Protein AF-A0A6P0TSQ7-F1 (afdb_monomer)

pLDDT: mean 91.1, std 6.68, range [69.69, 97.25]

Foldseek 3Di:
DDKDWAAQVVFQEQFRIKIFDWDDDDLWIAGQFMDTDGDPPHDVCPRVVVRVVRHRDTLVVDDLVVLCPDDDPTPAYPSNVVSVVSVVVNVD

Structure (mmCIF, N/CA/C/O backbone):
data_AF-A0A6P0TSQ7-F1
#
_entry.id   AF-A0A6P0TSQ7-F1
#
loop_
_atom_site.group_PDB
_atom_site.id
_atom_site.type_symbol
_atom_site.label_atom_id
_atom_site.label_alt_id
_atom_site.label_comp_id
_atom_site.label_asym_id
_atom_site.label_entity_id
_atom_site.label_seq_id
_atom_site.pdbx_PDB_ins_code
_atom_site.Cartn_x
_atom_site.Cartn_y
_atom_site.Cartn_z
_atom_site.occupancy
_atom_site.B_iso_or_equiv
_atom_site.auth_seq_id
_atom_site.auth_comp_id
_atom_site.auth_asym_id
_atom_site.auth_atom_id
_atom_site.pdbx_PDB_model_num
ATOM 1 N N . MET A 1 1 ? -10.317 10.659 11.026 1.00 88.56 1 MET A N 1
ATOM 2 C CA . MET A 1 1 ? -9.757 10.325 9.704 1.00 88.56 1 MET A CA 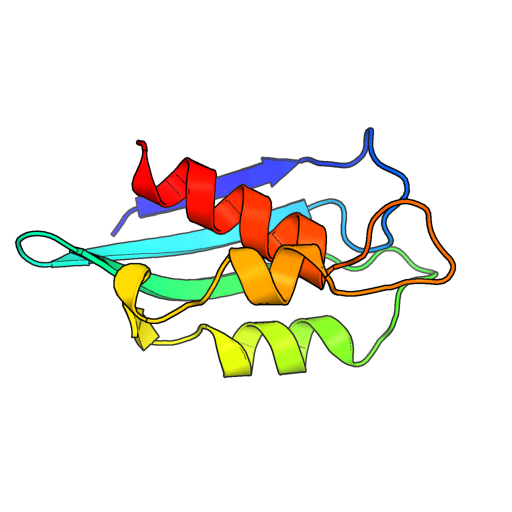1
ATOM 3 C C . MET A 1 1 ? -8.437 11.049 9.568 1.00 88.56 1 MET A C 1
ATOM 5 O O . MET A 1 1 ? -8.394 12.257 9.776 1.00 88.56 1 MET A O 1
ATOM 9 N N . GLU A 1 2 ? -7.388 10.293 9.295 1.00 95.00 2 GLU A N 1
ATOM 10 C CA . GLU A 1 2 ? -6.000 10.724 9.187 1.00 95.00 2 GLU A CA 1
ATOM 11 C C . GLU A 1 2 ? -5.529 10.524 7.741 1.00 95.00 2 GLU A C 1
ATOM 13 O O . GLU A 1 2 ? -5.940 9.570 7.080 1.00 95.00 2 GLU A O 1
ATOM 18 N N . ILE A 1 3 ? -4.691 11.432 7.239 1.00 96.81 3 ILE A N 1
ATOM 19 C CA . ILE A 1 3 ? -4.061 11.310 5.922 1.00 96.81 3 ILE A CA 1
ATOM 20 C C . ILE A 1 3 ? -2.570 11.089 6.139 1.00 96.81 3 ILE A C 1
ATOM 22 O O . ILE A 1 3 ? -1.894 11.960 6.682 1.00 96.81 3 ILE A O 1
ATOM 26 N N . ILE A 1 4 ? -2.063 9.947 5.681 1.00 97.06 4 ILE A N 1
ATOM 27 C CA . ILE A 1 4 ? -0.661 9.554 5.841 1.00 97.06 4 ILE A CA 1
ATOM 28 C C . ILE A 1 4 ? -0.022 9.458 4.462 1.00 97.06 4 ILE A C 1
ATOM 30 O O . ILE A 1 4 ? -0.556 8.811 3.558 1.00 97.06 4 ILE A O 1
ATOM 34 N N . GLN A 1 5 ? 1.123 10.114 4.292 1.00 97.19 5 GLN A N 1
ATOM 35 C CA . GLN A 1 5 ? 1.833 10.182 3.020 1.00 97.19 5 GLN A CA 1
ATOM 36 C C . GLN A 1 5 ? 3.206 9.534 3.135 1.00 97.19 5 GLN A C 1
ATOM 38 O O . GLN A 1 5 ? 3.932 9.774 4.096 1.00 97.19 5 GLN A O 1
ATOM 43 N N . PHE A 1 6 ? 3.568 8.752 2.121 1.00 97.12 6 PHE A N 1
ATOM 44 C CA . PHE A 1 6 ? 4.888 8.149 1.998 1.00 97.12 6 PHE A CA 1
ATOM 45 C C . PHE A 1 6 ? 5.516 8.556 0.669 1.00 97.12 6 PHE A C 1
ATOM 47 O O . PHE A 1 6 ? 4.906 8.378 -0.389 1.00 97.12 6 PHE A O 1
ATOM 54 N N . ASP A 1 7 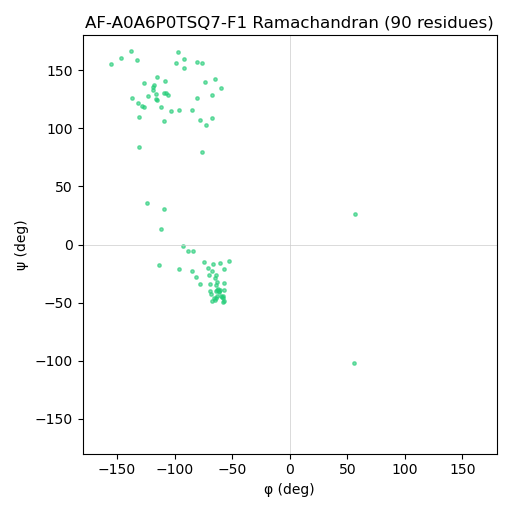? 6.742 9.071 0.749 1.00 95.75 7 ASP A N 1
ATOM 55 C CA . ASP A 1 7 ? 7.637 9.288 -0.385 1.00 95.75 7 ASP A CA 1
ATOM 56 C C . ASP A 1 7 ? 8.788 8.277 -0.296 1.00 95.75 7 ASP A C 1
ATOM 58 O O . ASP A 1 7 ? 9.691 8.383 0.537 1.00 95.75 7 ASP A O 1
ATOM 62 N N . VAL A 1 8 ? 8.734 7.273 -1.166 1.00 94.25 8 VAL A N 1
ATOM 63 C CA . VAL A 1 8 ? 9.772 6.251 -1.335 1.00 94.25 8 VAL A CA 1
ATOM 64 C C . VAL A 1 8 ? 10.510 6.425 -2.663 1.00 94.25 8 VAL A C 1
ATOM 66 O O . VAL A 1 8 ? 10.977 5.461 -3.261 1.00 94.25 8 VAL A O 1
ATOM 69 N N . SER A 1 9 ? 10.629 7.659 -3.159 1.00 92.31 9 SER A N 1
ATOM 70 C CA . SER A 1 9 ? 11.369 7.974 -4.393 1.00 92.31 9 SER A CA 1
ATOM 71 C C . SER A 1 9 ? 12.858 7.615 -4.350 1.00 92.31 9 SER A C 1
ATOM 73 O O . SER A 1 9 ? 13.491 7.525 -5.401 1.00 92.31 9 SER A O 1
ATOM 75 N N . HIS A 1 10 ? 13.407 7.383 -3.157 1.00 92.38 10 HIS A N 1
ATOM 76 C CA . HIS A 1 10 ? 14.764 6.878 -2.957 1.00 92.38 10 HIS A CA 1
ATOM 77 C C . HIS A 1 10 ? 14.912 5.377 -3.270 1.00 92.38 10 HIS A C 1
ATOM 79 O O . HIS A 1 10 ? 16.034 4.902 -3.428 1.00 92.38 10 HIS A O 1
ATOM 85 N N . GLU A 1 11 ? 13.806 4.638 -3.377 1.00 93.25 11 GLU A N 1
ATOM 86 C CA . GLU A 1 11 ? 13.785 3.209 -3.691 1.00 93.25 11 GLU A CA 1
ATOM 87 C C . GLU A 1 11 ? 13.661 2.958 -5.200 1.00 93.25 11 GLU A C 1
ATOM 89 O O . GLU A 1 11 ? 13.022 3.722 -5.932 1.00 93.25 11 GLU A O 1
ATOM 94 N N . ASP A 1 12 ? 14.184 1.825 -5.682 1.00 91.94 12 ASP A N 1
ATOM 95 C CA . ASP A 1 12 ? 13.917 1.378 -7.055 1.00 91.94 12 ASP A CA 1
ATOM 96 C C . ASP A 1 12 ? 12.506 0.780 -7.170 1.00 91.94 12 ASP A C 1
ATOM 98 O O . ASP A 1 12 ? 12.307 -0.435 -7.178 1.00 91.94 12 ASP A O 1
ATOM 102 N N . THR A 1 13 ? 11.508 1.658 -7.262 1.00 91.50 13 THR A N 1
ATOM 103 C CA . THR A 1 13 ? 10.094 1.314 -7.446 1.00 91.50 13 THR A CA 1
ATOM 104 C C . THR A 1 13 ? 9.451 2.158 -8.543 1.00 91.50 13 THR A C 1
ATOM 106 O O . THR A 1 13 ? 9.919 3.233 -8.919 1.00 91.50 13 THR A O 1
ATOM 109 N N . CYS A 1 14 ? 8.341 1.669 -9.095 1.00 91.06 14 CYS A N 1
ATOM 110 C CA . CYS A 1 14 ? 7.539 2.429 -10.055 1.00 91.06 14 CYS A CA 1
ATOM 111 C C . CYS A 1 14 ? 6.387 3.230 -9.431 1.00 91.06 14 CYS A C 1
ATOM 113 O O . CYS A 1 14 ? 5.667 3.916 -10.158 1.00 91.06 14 CYS A O 1
ATOM 115 N N . MET A 1 15 ? 6.214 3.141 -8.112 1.00 90.94 15 MET A N 1
ATOM 116 C CA . MET A 1 15 ? 5.172 3.835 -7.357 1.00 90.94 15 MET A CA 1
ATOM 117 C C . MET A 1 15 ? 5.827 4.516 -6.152 1.00 90.94 15 MET A C 1
ATOM 119 O O . MET A 1 15 ? 5.892 3.908 -5.086 1.00 90.94 15 MET A O 1
ATOM 123 N N . PRO A 1 16 ? 6.392 5.721 -6.324 1.00 92.88 16 PRO A N 1
ATOM 124 C CA . PRO A 1 16 ? 7.157 6.375 -5.269 1.00 92.88 16 PRO A CA 1
ATOM 125 C C . PRO A 1 16 ? 6.276 7.090 -4.241 1.00 92.88 16 PRO A C 1
ATOM 127 O O . PRO A 1 16 ? 6.668 7.192 -3.089 1.00 92.88 16 PRO A O 1
ATOM 130 N N . ASN A 1 17 ? 5.086 7.556 -4.632 1.00 94.75 17 ASN A N 1
ATOM 131 C CA . ASN A 1 17 ? 4.248 8.384 -3.766 1.00 94.75 17 ASN A CA 1
ATOM 132 C C . ASN A 1 17 ? 2.941 7.675 -3.439 1.00 94.75 17 ASN A C 1
ATOM 134 O O . ASN A 1 17 ? 2.182 7.302 -4.344 1.00 94.75 17 ASN A O 1
ATOM 138 N N . TRP A 1 18 ? 2.679 7.543 -2.144 1.00 96.06 18 TRP A N 1
ATOM 139 C CA . TRP A 1 18 ? 1.497 6.891 -1.600 1.00 96.06 18 TRP A CA 1
ATOM 140 C C . TRP A 1 18 ? 0.796 7.830 -0.634 1.00 96.06 18 TRP A C 1
ATOM 142 O O . TRP A 1 18 ? 1.431 8.533 0.147 1.00 96.06 18 TRP A O 1
ATOM 152 N N . THR A 1 19 ? -0.528 7.856 -0.686 1.00 96.88 19 THR A N 1
ATOM 153 C CA . THR A 1 19 ? -1.366 8.595 0.257 1.00 96.88 19 THR A CA 1
ATOM 154 C C . THR A 1 19 ? -2.465 7.669 0.739 1.00 96.88 19 THR A C 1
ATOM 156 O O . THR A 1 19 ? -3.227 7.147 -0.073 1.00 96.88 19 THR A O 1
ATOM 159 N N . PHE A 1 20 ? -2.532 7.463 2.048 1.00 97.06 20 PHE A N 1
ATOM 160 C CA . PHE A 1 20 ? -3.527 6.635 2.711 1.00 97.06 20 PHE A CA 1
ATOM 161 C C . PHE A 1 20 ? -4.489 7.528 3.482 1.00 97.06 20 PHE A C 1
ATOM 163 O O . PHE A 1 20 ? -4.060 8.387 4.249 1.00 97.06 20 PHE A O 1
ATOM 170 N N . GLU A 1 21 ? -5.783 7.303 3.292 1.00 97.25 21 GLU A N 1
ATOM 171 C CA . GLU A 1 21 ? -6.820 7.824 4.177 1.00 97.25 21 GLU A CA 1
ATOM 172 C C . GLU A 1 21 ? -7.154 6.720 5.172 1.00 97.25 21 GLU A C 1
ATOM 174 O O . GLU A 1 21 ? -7.628 5.647 4.784 1.00 97.25 21 GLU A O 1
ATOM 179 N N . VAL A 1 22 ? -6.872 6.966 6.445 1.00 96.88 22 VAL A N 1
ATOM 180 C CA . VAL A 1 22 ? -6.982 5.974 7.511 1.00 96.88 22 VAL A CA 1
ATOM 181 C C . VAL A 1 22 ? -8.005 6.446 8.536 1.00 96.88 22 VAL A C 1
ATOM 183 O O . VAL A 1 22 ? -8.055 7.614 8.926 1.00 96.88 22 VAL A O 1
ATOM 186 N N . GLU A 1 23 ? -8.863 5.537 8.970 1.00 96.69 23 GLU A N 1
ATOM 187 C CA . GLU A 1 23 ? -9.791 5.762 10.067 1.00 96.69 23 GLU A CA 1
ATOM 188 C C . GLU A 1 23 ? -9.442 4.832 11.220 1.00 96.69 23 GLU A C 1
ATOM 190 O O . GLU A 1 23 ? -9.391 3.618 11.052 1.00 96.69 23 GLU A O 1
ATOM 195 N N . GLU A 1 24 ? -9.211 5.401 12.395 1.00 94.38 24 GLU A N 1
ATOM 196 C CA . GLU A 1 24 ? -9.024 4.634 13.617 1.00 94.38 24 GLU A CA 1
ATOM 197 C C . GLU A 1 24 ? -10.386 4.213 14.176 1.00 94.38 24 GLU A C 1
ATOM 199 O O . GLU A 1 24 ? -11.273 5.049 14.374 1.00 94.38 24 GLU A O 1
ATOM 204 N N . ILE A 1 25 ? -10.564 2.912 14.408 1.00 91.88 25 ILE A N 1
ATOM 205 C CA . ILE A 1 25 ? -11.782 2.340 14.978 1.00 91.88 25 ILE A CA 1
ATOM 206 C C . ILE A 1 25 ? -11.392 1.408 16.122 1.00 91.88 25 ILE A C 1
ATOM 208 O O . ILE A 1 25 ? -10.886 0.307 15.911 1.00 91.88 25 ILE A O 1
ATOM 212 N N . ALA A 1 26 ? -11.697 1.841 17.346 1.00 88.88 26 ALA A N 1
ATOM 213 C CA . ALA A 1 26 ? -11.373 1.133 18.581 1.00 88.88 26 ALA A CA 1
ATOM 214 C C . ALA A 1 26 ? -9.870 0.823 18.714 1.00 88.88 26 ALA A C 1
ATOM 216 O O . ALA A 1 26 ? -9.113 1.707 19.092 1.00 88.88 26 ALA A O 1
ATOM 217 N N . SER A 1 27 ? -9.453 -0.417 18.448 1.00 88.81 27 SER A N 1
ATOM 218 C CA . SER A 1 27 ? -8.065 -0.887 18.577 1.00 88.81 27 SER A CA 1
ATOM 219 C C . SER A 1 27 ? -7.410 -1.221 17.234 1.00 88.81 27 SER A C 1
ATOM 221 O O . SER A 1 27 ? -6.400 -1.920 17.210 1.00 88.81 27 SER A O 1
ATOM 223 N N . ASP A 1 28 ? -8.017 -0.813 16.120 1.00 92.38 28 ASP A N 1
ATOM 224 C CA . ASP A 1 28 ? -7.514 -1.078 14.773 1.00 92.38 28 ASP A CA 1
ATOM 225 C C . ASP A 1 28 ? -7.649 0.170 13.891 1.00 92.38 28 ASP A C 1
ATOM 227 O O . ASP A 1 28 ? -8.346 1.136 14.219 1.00 92.38 28 ASP A O 1
ATOM 231 N N . LYS A 1 29 ? -6.986 0.137 12.742 1.00 95.31 29 LYS A N 1
ATOM 232 C CA . LYS A 1 29 ? -7.025 1.180 11.723 1.00 95.31 29 LYS A CA 1
ATOM 233 C C . LYS A 1 29 ? -7.588 0.593 10.436 1.00 95.31 29 LYS A C 1
ATOM 235 O O . LYS A 1 29 ? -7.180 -0.477 9.998 1.00 95.31 29 LYS A O 1
ATOM 240 N N . ILE A 1 30 ? -8.526 1.290 9.810 1.00 96.38 30 ILE A N 1
ATOM 241 C CA . ILE A 1 30 ? -9.124 0.912 8.530 1.00 96.38 30 ILE A CA 1
ATOM 242 C C . ILE A 1 30 ? -8.577 1.826 7.442 1.00 96.38 30 ILE A C 1
ATOM 244 O O . ILE A 1 30 ? -8.663 3.049 7.555 1.00 96.38 30 ILE A O 1
ATOM 248 N N . ILE A 1 31 ? -8.066 1.247 6.355 1.00 96.31 31 ILE A N 1
ATOM 249 C CA . ILE A 1 31 ? -7.710 2.019 5.160 1.00 96.31 31 ILE A CA 1
ATOM 250 C C . ILE A 1 31 ? -9.002 2.333 4.409 1.00 96.31 31 ILE A C 1
ATOM 252 O O . ILE A 1 31 ? -9.586 1.459 3.778 1.00 96.31 31 ILE A O 1
ATOM 256 N N . ARG A 1 32 ? -9.455 3.584 4.439 1.00 95.88 32 ARG A N 1
ATOM 257 C CA . ARG A 1 32 ? -10.625 4.039 3.672 1.00 95.88 32 ARG A CA 1
ATOM 258 C C . ARG A 1 32 ? -10.305 4.268 2.210 1.00 95.88 32 ARG A C 1
ATOM 260 O O . ARG A 1 32 ? -11.137 4.017 1.338 1.00 95.88 32 ARG A O 1
ATOM 267 N N . ASN A 1 33 ? -9.089 4.712 1.933 1.00 94.94 33 ASN A N 1
ATOM 268 C CA . ASN A 1 33 ? -8.641 4.949 0.577 1.00 94.94 33 ASN A CA 1
ATOM 269 C C . ASN A 1 33 ? -7.121 4.856 0.482 1.00 94.94 33 ASN A C 1
ATOM 271 O O . ASN A 1 33 ? -6.402 5.111 1.448 1.00 94.94 33 ASN A O 1
ATOM 275 N N . VAL A 1 34 ? -6.638 4.544 -0.717 1.00 94.62 34 VAL A N 1
ATOM 276 C CA . VAL A 1 34 ? -5.226 4.678 -1.067 1.00 94.62 34 VAL A CA 1
ATOM 277 C C . VAL A 1 34 ? -5.112 5.277 -2.462 1.00 94.62 34 VAL A C 1
ATOM 279 O O . VAL A 1 34 ? -5.683 4.770 -3.433 1.00 94.62 34 VAL A O 1
ATOM 282 N N . ALA A 1 35 ? -4.359 6.365 -2.554 1.00 92.94 35 ALA A N 1
ATOM 283 C CA . ALA A 1 35 ? -3.964 6.991 -3.800 1.00 92.94 35 ALA A CA 1
ATOM 284 C C . ALA A 1 35 ? -2.475 6.727 -4.035 1.00 92.94 35 ALA A C 1
ATOM 286 O O . ALA A 1 35 ? -1.643 6.933 -3.153 1.00 92.94 35 ALA A O 1
ATOM 287 N N . ILE A 1 36 ? -2.146 6.259 -5.237 1.00 92.31 36 ILE A N 1
ATOM 288 C CA . ILE A 1 36 ? -0.783 5.896 -5.622 1.00 92.31 36 ILE A CA 1
ATOM 289 C C . ILE A 1 36 ? -0.458 6.648 -6.901 1.00 92.31 36 ILE A C 1
ATOM 291 O O . ILE A 1 36 ? -1.115 6.454 -7.930 1.00 92.31 36 ILE A O 1
ATOM 295 N N . GLN A 1 37 ? 0.550 7.511 -6.846 1.00 86.12 37 GLN A N 1
ATOM 296 C CA . GLN A 1 37 ? 0.950 8.284 -8.011 1.00 86.12 37 GLN A CA 1
ATOM 297 C C . GLN A 1 37 ? 1.914 7.463 -8.868 1.00 86.12 37 GLN A C 1
ATOM 299 O O . GLN A 1 37 ? 3.029 7.141 -8.458 1.00 86.12 37 GLN A O 1
ATOM 304 N N . GLN A 1 38 ? 1.485 7.139 -10.087 1.00 75.19 38 GLN A N 1
ATOM 305 C CA . GLN A 1 38 ? 2.334 6.448 -11.052 1.00 75.19 38 GLN A CA 1
ATOM 306 C C . GLN A 1 38 ? 3.389 7.393 -11.620 1.00 75.19 38 GLN A C 1
ATOM 308 O O . GLN A 1 38 ? 3.084 8.523 -12.0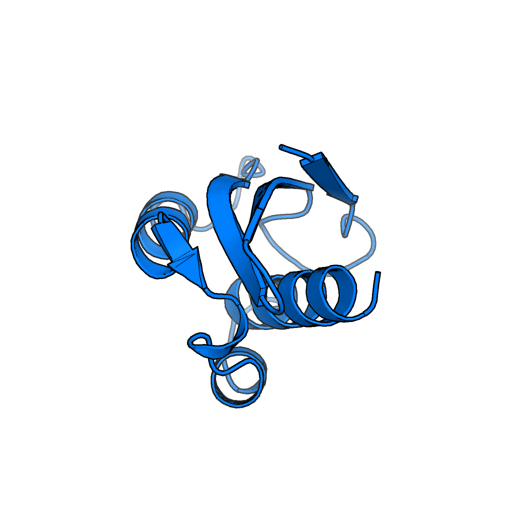09 1.00 75.19 38 GLN A O 1
ATOM 313 N N . VAL A 1 39 ? 4.611 6.892 -11.795 1.00 77.75 39 VAL A N 1
ATOM 314 C CA . VAL A 1 39 ? 5.550 7.515 -12.736 1.00 77.75 39 VAL A CA 1
ATOM 315 C C . VAL A 1 39 ? 5.232 7.066 -14.164 1.00 77.75 39 VAL A C 1
ATOM 317 O O . VAL A 1 39 ? 4.682 5.987 -14.380 1.00 77.75 39 VAL A O 1
ATOM 320 N N . ARG A 1 40 ? 5.636 7.856 -15.169 1.00 69.81 40 ARG A N 1
ATOM 321 C CA . ARG A 1 40 ? 5.355 7.613 -16.606 1.00 69.81 40 ARG A CA 1
ATOM 322 C C . ARG A 1 40 ? 5.752 6.219 -17.137 1.00 69.81 40 ARG A C 1
ATOM 324 O O . ARG A 1 40 ? 5.341 5.861 -18.233 1.00 69.81 40 ARG A O 1
ATOM 331 N N . ARG A 1 41 ? 6.559 5.444 -16.399 1.00 71.44 41 ARG A N 1
ATOM 332 C CA . ARG A 1 41 ? 7.003 4.074 -16.734 1.00 71.44 41 ARG A CA 1
ATOM 333 C C . ARG A 1 41 ? 6.657 3.046 -15.641 1.00 71.44 41 ARG A C 1
ATOM 335 O O . ARG A 1 41 ? 7.476 2.176 -15.334 1.00 71.44 41 ARG A O 1
ATOM 342 N N . GLY A 1 42 ? 5.506 3.193 -14.985 1.00 73.56 42 GLY A N 1
ATOM 343 C CA . GLY A 1 42 ? 5.011 2.235 -13.991 1.00 73.56 42 GLY A CA 1
ATOM 344 C C . GLY A 1 42 ? 4.007 1.232 -14.542 1.00 73.56 42 GLY A C 1
ATOM 345 O O . GLY A 1 42 ? 3.484 1.406 -15.638 1.00 73.56 42 GLY A O 1
ATOM 346 N N . CYS A 1 43 ? 3.748 0.167 -13.780 1.00 80.06 43 CYS A N 1
ATOM 347 C CA . CYS A 1 43 ? 2.767 -0.861 -14.129 1.00 80.06 43 CYS A CA 1
ATOM 348 C C . CYS A 1 43 ? 1.345 -0.261 -14.078 1.00 80.06 43 CYS A C 1
ATOM 350 O O . CYS A 1 43 ? 0.850 0.005 -12.978 1.00 80.06 43 CYS A O 1
ATOM 352 N N . PRO A 1 44 ? 0.666 -0.056 -15.227 1.00 69.69 44 PRO A N 1
ATOM 353 C CA . PRO A 1 44 ? -0.529 0.785 -15.285 1.00 69.69 44 PRO A CA 1
ATOM 354 C C . PRO A 1 44 ? -1.713 0.231 -14.478 1.00 69.69 44 PRO A C 1
ATOM 356 O O . PRO A 1 44 ? -2.516 1.008 -13.968 1.00 69.69 44 PRO A O 1
ATOM 359 N N . GLY A 1 45 ? -1.811 -1.095 -14.323 1.00 73.75 45 GLY A N 1
ATOM 360 C CA . GLY A 1 45 ? -2.917 -1.752 -13.615 1.00 73.75 45 GLY A CA 1
ATOM 361 C C . GLY A 1 45 ? -2.764 -1.843 -12.093 1.00 73.75 45 GLY A C 1
ATOM 362 O O . GLY A 1 45 ? -3.768 -1.935 -11.390 1.00 73.75 45 GLY A O 1
ATOM 363 N N . HIS A 1 46 ? -1.539 -1.782 -11.563 1.00 80.44 46 HIS A N 1
ATOM 364 C CA . HIS A 1 46 ? -1.291 -2.100 -10.153 1.00 80.44 46 HIS A CA 1
ATOM 365 C C . HIS A 1 46 ? -1.969 -1.152 -9.155 1.00 80.44 46 HIS A C 1
ATOM 367 O O . HIS A 1 46 ? -2.527 -1.667 -8.193 1.00 80.44 46 HIS A O 1
ATOM 373 N N . PRO A 1 47 ? -2.031 0.179 -9.355 1.00 81.38 47 PRO A N 1
ATOM 374 C CA . PRO A 1 47 ? -2.673 1.055 -8.378 1.00 81.38 47 PRO A CA 1
ATOM 375 C C . PRO A 1 47 ? -4.145 0.758 -8.133 1.00 81.38 47 PRO A C 1
ATOM 377 O O . PRO A 1 47 ? -4.591 0.792 -6.993 1.00 81.38 47 PRO A O 1
ATOM 380 N N . LYS A 1 48 ? -4.897 0.425 -9.189 1.00 83.81 48 LYS A N 1
ATOM 381 C CA . LYS A 1 48 ? -6.314 0.070 -9.050 1.00 83.81 48 LYS A CA 1
ATOM 382 C C . LYS A 1 48 ? -6.477 -1.255 -8.314 1.00 83.81 48 LYS A C 1
ATOM 384 O O . LYS A 1 48 ? -7.320 -1.344 -7.430 1.00 83.81 48 LYS A O 1
ATOM 389 N N . THR A 1 49 ? -5.655 -2.252 -8.642 1.00 87.12 49 THR A N 1
ATOM 390 C CA . THR A 1 49 ? -5.665 -3.550 -7.954 1.00 87.12 49 THR A CA 1
ATOM 391 C C . THR A 1 49 ? -5.289 -3.408 -6.482 1.00 87.12 49 THR A C 1
ATOM 393 O O . THR A 1 49 ? -5.963 -3.968 -5.629 1.00 87.12 49 THR A O 1
ATOM 396 N N . ILE A 1 50 ? -4.254 -2.623 -6.173 1.00 90.44 50 ILE A N 1
ATOM 397 C CA . ILE A 1 50 ? -3.818 -2.365 -4.797 1.00 90.44 50 ILE A CA 1
ATOM 398 C C . ILE A 1 50 ? -4.903 -1.615 -4.027 1.00 90.44 50 ILE A C 1
ATOM 400 O O . ILE A 1 50 ? -5.248 -2.020 -2.924 1.00 90.44 50 ILE A O 1
ATOM 404 N N . SER A 1 51 ? -5.491 -0.577 -4.625 1.00 89.94 51 SER A N 1
ATOM 405 C CA . SER A 1 51 ? -6.601 0.156 -4.015 1.00 89.94 51 SER A CA 1
ATOM 406 C C . SER A 1 51 ? -7.781 -0.763 -3.707 1.00 89.94 51 SER A C 1
ATOM 408 O O . SER A 1 51 ? -8.258 -0.781 -2.578 1.00 89.94 51 SER A O 1
ATOM 410 N N . ALA A 1 52 ? -8.177 -1.617 -4.652 1.00 89.06 52 ALA A N 1
ATOM 411 C CA . ALA A 1 52 ? -9.224 -2.611 -4.423 1.00 89.06 52 ALA A CA 1
ATOM 412 C C . ALA A 1 52 ? -8.854 -3.651 -3.349 1.00 89.06 52 ALA A C 1
ATOM 414 O O . ALA A 1 52 ? -9.736 -4.127 -2.641 1.00 89.06 52 ALA A O 1
ATOM 415 N N . LEU A 1 53 ? -7.570 -4.001 -3.215 1.00 89.06 53 LEU A N 1
ATOM 416 C CA . LEU A 1 53 ? -7.097 -4.985 -2.242 1.00 89.06 53 LEU A CA 1
ATOM 417 C C . LEU A 1 53 ? -7.197 -4.486 -0.798 1.00 89.06 53 LEU A C 1
ATOM 419 O O . LEU A 1 53 ? -7.407 -5.316 0.086 1.00 89.06 53 LEU A O 1
ATOM 423 N N . VAL A 1 54 ? -7.002 -3.185 -0.560 1.00 93.25 54 VAL A N 1
ATOM 424 C CA . VAL A 1 54 ? -6.857 -2.618 0.796 1.00 93.25 54 VAL A CA 1
ATOM 425 C C . VAL A 1 54 ? -7.995 -1.694 1.217 1.00 93.25 54 VAL A C 1
ATOM 427 O O . VAL A 1 54 ? -8.147 -1.431 2.406 1.00 93.25 54 VAL A O 1
ATOM 430 N N . LYS A 1 55 ? -8.794 -1.196 0.271 1.00 94.19 55 LYS A N 1
ATOM 431 C CA . LYS A 1 55 ? -9.903 -0.291 0.565 1.00 94.19 55 LYS A CA 1
ATOM 432 C C . LYS A 1 55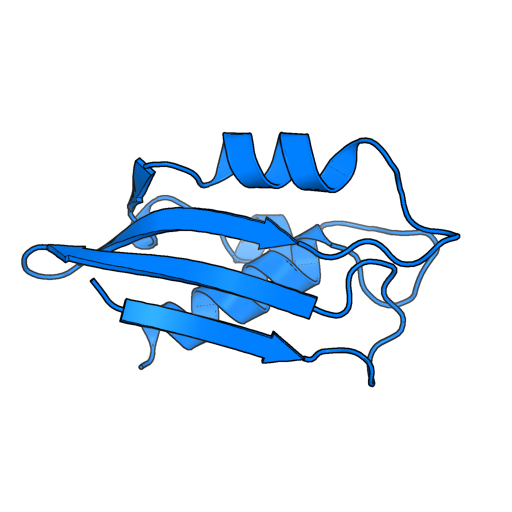 ? -10.925 -0.938 1.503 1.00 94.19 55 LYS A C 1
ATOM 434 O O . LYS A 1 55 ? -11.349 -2.070 1.290 1.00 94.19 55 LYS A O 1
ATOM 439 N N . ASP A 1 56 ? -11.341 -0.164 2.499 1.00 95.12 56 ASP A N 1
ATOM 440 C CA . ASP A 1 56 ? -12.293 -0.513 3.552 1.00 95.12 56 ASP A CA 1
ATOM 441 C C . ASP A 1 56 ? -11.898 -1.759 4.357 1.00 95.12 56 ASP A C 1
ATOM 443 O O . ASP A 1 56 ? -12.750 -2.433 4.940 1.00 95.12 56 ASP A O 1
ATOM 447 N N . ARG A 1 57 ? -10.595 -2.059 4.425 1.00 94.50 57 ARG A N 1
ATOM 448 C CA . ARG A 1 57 ? -10.074 -3.178 5.209 1.00 94.50 57 ARG A CA 1
ATOM 449 C C . ARG A 1 57 ? -9.323 -2.706 6.450 1.00 94.50 57 ARG A C 1
ATOM 451 O O . ARG A 1 57 ? -8.562 -1.738 6.364 1.00 94.50 57 ARG A O 1
ATOM 458 N N . PRO A 1 58 ? -9.485 -3.409 7.584 1.00 95.19 58 PRO A N 1
ATOM 459 C CA . PRO A 1 58 ? -8.623 -3.216 8.741 1.00 95.19 58 PRO A CA 1
ATOM 460 C C . PRO A 1 58 ? -7.184 -3.637 8.425 1.00 95.19 58 PRO A C 1
ATOM 462 O O . PRO A 1 58 ? -6.977 -4.643 7.729 1.00 95.19 58 PRO A O 1
ATOM 465 N N . LEU A 1 59 ? -6.203 -2.899 8.951 1.00 94.06 59 LEU A N 1
ATOM 466 C CA . LEU A 1 59 ? -4.776 -3.176 8.753 1.00 94.06 59 LEU A CA 1
ATOM 467 C C . LEU A 1 59 ? -4.409 -4.582 9.221 1.00 94.06 59 LEU A C 1
ATOM 469 O O . LEU A 1 59 ? -3.672 -5.277 8.525 1.00 94.06 59 LEU A O 1
ATOM 473 N N . SER A 1 60 ? -4.992 -5.030 10.335 1.00 93.69 60 SER A N 1
ATOM 474 C CA . SER A 1 60 ? -4.786 -6.372 10.895 1.00 93.69 60 SER A CA 1
ATOM 475 C C . SER A 1 60 ? -5.131 -7.520 9.935 1.00 93.69 60 SER A C 1
ATOM 477 O O . SER A 1 60 ? -4.643 -8.635 10.099 1.00 93.69 60 SER A O 1
ATOM 479 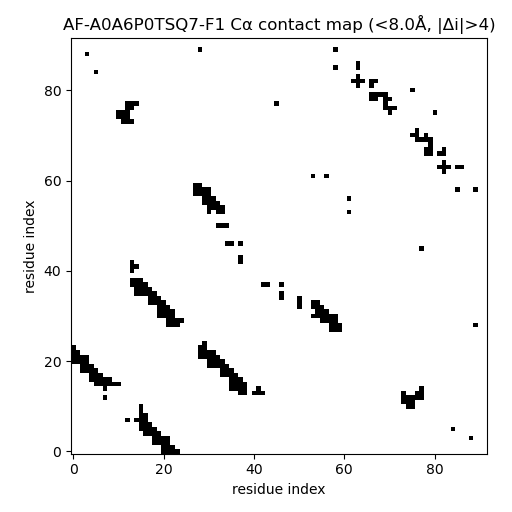N N . THR A 1 61 ? -5.954 -7.267 8.911 1.00 94.69 61 THR A N 1
ATOM 480 C CA . THR A 1 61 ? -6.356 -8.283 7.925 1.00 94.69 61 THR A CA 1
ATOM 481 C C . THR A 1 61 ? -5.410 -8.387 6.731 1.00 94.69 61 THR A C 1
ATOM 483 O O . THR A 1 61 ? -5.623 -9.233 5.857 1.00 94.69 61 THR A O 1
ATOM 486 N N . ILE A 1 62 ? -4.415 -7.503 6.631 1.00 93.88 62 ILE A N 1
ATOM 487 C CA . ILE A 1 62 ? -3.498 -7.433 5.496 1.00 93.88 62 ILE A CA 1
ATOM 488 C C . ILE A 1 62 ? -2.166 -8.063 5.905 1.00 93.88 62 ILE A C 1
ATOM 490 O O . ILE A 1 62 ? -1.456 -7.545 6.759 1.00 93.88 62 ILE A O 1
ATOM 494 N N . SER A 1 63 ? -1.820 -9.182 5.268 1.00 94.06 63 SER A N 1
ATOM 495 C CA . SER A 1 63 ? -0.563 -9.895 5.511 1.00 94.06 63 SER A CA 1
ATOM 496 C C . SER A 1 63 ? 0.620 -9.123 4.921 1.00 94.06 63 SER A C 1
ATOM 498 O O . SER A 1 63 ? 0.841 -9.121 3.708 1.00 94.06 63 SER A O 1
ATOM 500 N N . THR A 1 64 ? 1.383 -8.442 5.776 1.00 94.12 64 THR A N 1
ATOM 501 C CA . THR A 1 64 ? 2.614 -7.744 5.371 1.00 94.12 64 THR A CA 1
ATOM 502 C C . THR A 1 64 ? 3.731 -8.722 5.001 1.00 94.12 64 THR A C 1
ATOM 504 O O . THR A 1 64 ? 4.563 -8.398 4.156 1.00 94.12 64 THR A O 1
ATOM 507 N N . GLU A 1 65 ? 3.708 -9.939 5.551 1.00 94.00 65 GLU A N 1
ATOM 508 C CA . GLU A 1 65 ? 4.637 -11.023 5.214 1.00 94.00 65 GLU A CA 1
ATOM 509 C C . GLU A 1 65 ? 4.472 -11.481 3.760 1.00 94.00 65 GLU A C 1
ATOM 511 O O . GLU A 1 65 ? 5.458 -11.542 3.023 1.00 94.00 65 GLU A O 1
ATOM 516 N N . ASP A 1 66 ? 3.234 -11.717 3.311 1.00 93.50 66 ASP A N 1
ATOM 517 C CA . ASP A 1 66 ? 2.962 -12.106 1.919 1.00 93.50 66 ASP A CA 1
ATOM 518 C C . ASP A 1 66 ? 3.368 -10.994 0.943 1.00 93.50 66 ASP A C 1
ATOM 520 O O . ASP A 1 66 ? 3.942 -11.244 -0.120 1.00 93.50 66 ASP A O 1
ATOM 524 N N . LEU A 1 67 ? 3.108 -9.741 1.325 1.00 93.31 67 LEU A N 1
ATOM 525 C CA . LEU A 1 67 ? 3.497 -8.565 0.550 1.00 93.31 67 LEU A CA 1
ATOM 526 C C . LEU A 1 67 ? 5.022 -8.422 0.426 1.00 93.31 67 LEU A C 1
ATOM 528 O O . LEU A 1 67 ? 5.507 -8.026 -0.637 1.00 93.31 67 LEU A O 1
ATOM 532 N N . ALA A 1 68 ? 5.779 -8.794 1.460 1.00 93.06 68 ALA A N 1
ATOM 533 C CA . ALA A 1 68 ? 7.241 -8.777 1.443 1.00 93.06 68 ALA A CA 1
ATOM 534 C C . ALA A 1 68 ? 7.846 -9.810 0.475 1.00 93.06 68 ALA A C 1
ATOM 536 O O . ALA A 1 68 ? 8.963 -9.617 -0.001 1.00 93.06 68 ALA A O 1
ATOM 537 N N . GLN A 1 69 ? 7.110 -10.873 0.134 1.00 93.69 69 GLN A N 1
ATOM 538 C CA . GLN A 1 69 ? 7.545 -11.877 -0.847 1.00 93.69 69 GLN A CA 1
ATOM 539 C C . GLN A 1 69 ? 7.244 -11.477 -2.303 1.00 93.69 69 GLN A C 1
ATOM 541 O O . GLN A 1 69 ? 7.641 -12.176 -3.238 1.00 93.69 69 GLN A O 1
ATOM 546 N N . ALA A 1 70 ? 6.536 -10.366 -2.535 1.00 91.88 70 ALA A N 1
ATOM 547 C CA . ALA A 1 70 ? 6.159 -9.941 -3.877 1.00 91.88 70 ALA A CA 1
ATOM 548 C C . ALA A 1 70 ? 7.379 -9.518 -4.710 1.00 91.88 70 ALA A C 1
ATOM 550 O O . ALA A 1 70 ? 8.139 -8.636 -4.319 1.00 91.88 70 ALA A O 1
ATOM 551 N N . THR A 1 71 ? 7.526 -10.066 -5.915 1.00 90.88 71 THR A N 1
ATOM 552 C CA . THR A 1 71 ? 8.671 -9.783 -6.793 1.00 90.88 71 THR A CA 1
ATOM 553 C C . THR A 1 71 ? 8.354 -8.734 -7.860 1.00 90.88 71 THR A C 1
ATOM 555 O O . THR A 1 71 ? 7.204 -8.499 -8.239 1.00 90.88 71 THR A O 1
ATOM 558 N N . CYS A 1 72 ? 9.392 -8.064 -8.358 1.00 90.81 72 CYS A N 1
ATOM 559 C CA . CYS A 1 72 ? 9.313 -7.152 -9.494 1.00 90.81 72 CYS A CA 1
ATOM 560 C C . CYS A 1 72 ? 10.624 -7.211 -10.284 1.00 90.81 72 CYS A C 1
ATOM 562 O O . CYS A 1 72 ? 11.653 -7.619 -9.760 1.00 90.81 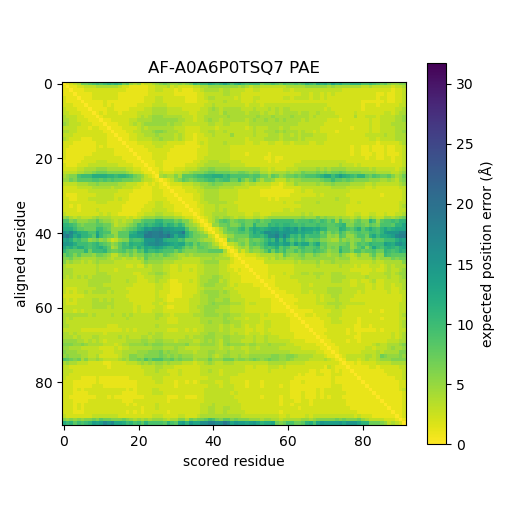72 CYS A O 1
ATOM 564 N N . ILE A 1 73 ? 10.595 -6.765 -11.542 1.00 90.50 73 ILE A N 1
ATOM 565 C CA . ILE A 1 73 ? 11.822 -6.523 -12.319 1.00 90.50 73 ILE A CA 1
ATOM 566 C C . ILE A 1 73 ? 12.656 -5.360 -11.755 1.00 90.50 73 ILE A C 1
ATOM 568 O O . ILE A 1 73 ? 13.813 -5.203 -12.127 1.00 90.50 73 ILE A O 1
ATOM 572 N N . ARG A 1 74 ? 12.044 -4.522 -10.912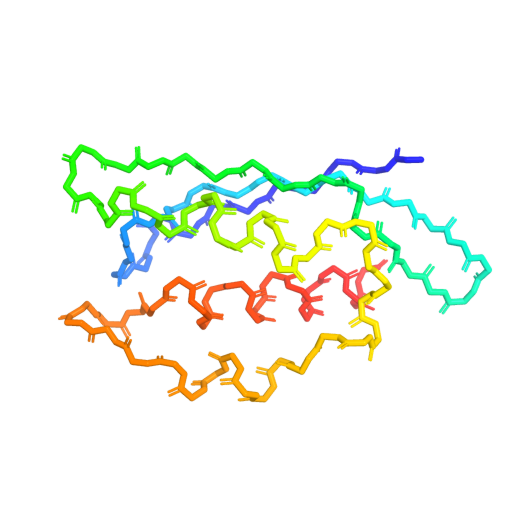 1.00 88.06 74 ARG A N 1
ATOM 573 C CA . ARG A 1 74 ? 12.708 -3.470 -10.142 1.00 88.06 74 ARG A CA 1
ATOM 574 C C . ARG A 1 74 ? 13.126 -4.003 -8.777 1.00 88.06 74 ARG A C 1
ATOM 576 O O . ARG A 1 74 ? 12.527 -4.966 -8.298 1.00 88.06 74 ARG A O 1
ATOM 583 N N . GLY A 1 75 ? 14.081 -3.336 -8.137 1.00 87.75 75 GLY A N 1
ATOM 584 C CA . GLY A 1 75 ? 14.593 -3.705 -6.817 1.00 87.75 75 GLY A CA 1
ATOM 585 C C . GLY A 1 75 ? 13.519 -3.779 -5.728 1.00 87.75 75 GLY A C 1
ATOM 586 O O . GLY A 1 75 ? 13.602 -4.650 -4.866 1.00 87.75 75 GLY A O 1
ATOM 587 N N . LYS A 1 76 ? 12.481 -2.931 -5.794 1.00 92.19 76 LYS A N 1
ATOM 588 C CA . LYS A 1 76 ? 11.378 -2.914 -4.826 1.00 92.19 76 LYS A CA 1
ATOM 589 C C . LYS A 1 76 ? 10.020 -2.988 -5.518 1.00 92.19 76 LYS A C 1
ATOM 591 O O . LYS A 1 76 ? 9.647 -2.131 -6.326 1.00 92.19 76 LYS A O 1
ATOM 596 N N . SER A 1 77 ? 9.258 -4.037 -5.211 1.00 93.56 77 SER A N 1
ATOM 597 C CA . SER A 1 77 ? 7.919 -4.222 -5.772 1.00 93.56 77 SER A CA 1
ATOM 598 C C . SER A 1 77 ? 6.895 -3.307 -5.093 1.00 93.56 77 SER A C 1
ATOM 600 O O . SER A 1 77 ? 7.055 -2.899 -3.944 1.00 93.56 77 SER A O 1
ATOM 602 N N . CYS A 1 78 ? 5.790 -3.003 -5.780 1.00 92.44 78 CYS A N 1
ATOM 603 C CA . CYS A 1 78 ? 4.696 -2.239 -5.170 1.00 92.44 78 CYS A CA 1
ATOM 604 C C . CYS A 1 78 ? 4.039 -2.988 -3.999 1.00 92.44 78 CYS A C 1
ATOM 606 O O . CYS A 1 78 ? 3.481 -2.342 -3.121 1.00 92.44 78 CYS A O 1
ATOM 608 N N . GLY A 1 79 ? 4.103 -4.327 -3.992 1.00 94.12 79 GLY A N 1
ATOM 609 C CA . GLY A 1 79 ? 3.649 -5.147 -2.868 1.00 94.12 79 GLY A CA 1
ATOM 610 C C . GLY A 1 79 ? 4.539 -4.950 -1.646 1.00 94.12 79 GLY A C 1
ATOM 611 O O . GLY A 1 79 ? 4.029 -4.623 -0.582 1.00 94.12 79 GLY A O 1
ATOM 612 N N . MET A 1 80 ? 5.862 -5.022 -1.823 1.00 95.62 80 MET A N 1
ATOM 613 C CA . MET A 1 80 ? 6.831 -4.763 -0.751 1.00 95.62 80 MET A CA 1
ATOM 614 C C . MET A 1 80 ? 6.644 -3.364 -0.153 1.00 95.62 80 MET A C 1
ATOM 616 O O . MET A 1 80 ? 6.506 -3.230 1.059 1.00 95.62 80 MET A O 1
ATOM 620 N N . VAL A 1 81 ? 6.549 -2.334 -1.005 1.00 95.62 81 VAL A N 1
ATOM 621 C CA . VAL A 1 81 ? 6.310 -0.950 -0.555 1.00 95.62 81 VAL A CA 1
ATOM 622 C C . VAL A 1 81 ? 4.988 -0.831 0.209 1.00 95.62 81 VAL A C 1
ATOM 624 O O . VAL A 1 81 ? 4.952 -0.220 1.272 1.00 95.62 81 VAL A O 1
ATOM 627 N N . LEU A 1 82 ? 3.906 -1.447 -0.283 1.00 95.62 82 LEU A N 1
ATOM 628 C CA . LEU A 1 82 ? 2.624 -1.464 0.427 1.00 95.62 82 LEU A CA 1
ATOM 629 C C . LEU A 1 82 ? 2.752 -2.092 1.822 1.00 95.62 82 LEU A C 1
ATOM 631 O O . LEU A 1 82 ? 2.206 -1.547 2.779 1.00 95.62 82 LEU A O 1
ATOM 635 N N . GLY A 1 83 ? 3.467 -3.214 1.939 1.00 95.94 83 GLY A N 1
ATOM 636 C CA . GLY A 1 83 ? 3.693 -3.890 3.218 1.00 95.94 83 GLY A CA 1
ATOM 637 C C . GLY A 1 83 ? 4.452 -3.015 4.217 1.00 95.94 83 GLY A C 1
ATOM 638 O O . GLY A 1 83 ? 4.080 -2.949 5.391 1.00 95.94 83 GLY A O 1
ATOM 639 N N . GLU A 1 84 ? 5.467 -2.287 3.750 1.00 95.88 84 GLU A N 1
ATOM 640 C CA . GLU A 1 84 ? 6.223 -1.334 4.571 1.00 95.88 84 GLU A CA 1
ATOM 641 C C . GLU A 1 84 ? 5.364 -0.151 5.023 1.00 95.88 84 GLU A C 1
ATOM 643 O O . GLU A 1 84 ? 5.370 0.181 6.209 1.00 95.88 84 GLU A O 1
ATOM 648 N N . CYS A 1 85 ? 4.588 0.449 4.113 1.00 96.06 85 CYS A N 1
ATOM 649 C CA . CYS A 1 85 ? 3.658 1.524 4.455 1.00 96.06 85 CYS A CA 1
ATOM 650 C C . CYS A 1 85 ? 2.656 1.061 5.519 1.00 96.06 85 CYS A C 1
ATOM 652 O O . CYS A 1 85 ? 2.498 1.725 6.537 1.00 96.06 85 CYS A O 1
ATOM 654 N N . ILE A 1 86 ? 2.022 -0.100 5.327 1.00 95.81 86 ILE A N 1
ATOM 655 C CA . ILE A 1 86 ? 1.060 -0.662 6.288 1.00 95.81 86 ILE A CA 1
ATOM 656 C C . ILE A 1 86 ? 1.706 -0.886 7.656 1.00 95.81 86 ILE A C 1
ATOM 658 O O . ILE A 1 86 ? 1.127 -0.507 8.673 1.00 95.81 86 ILE A O 1
ATOM 662 N N . SER A 1 87 ? 2.915 -1.452 7.682 1.00 95.44 87 SER A N 1
ATOM 663 C CA . SER A 1 87 ? 3.643 -1.706 8.930 1.00 95.44 87 SER A CA 1
ATOM 664 C C . SER A 1 87 ? 3.946 -0.408 9.681 1.00 95.44 87 SER A C 1
ATOM 666 O O . SER A 1 87 ? 3.786 -0.355 10.897 1.00 95.44 87 SER A O 1
ATOM 668 N N . GLN A 1 88 ? 4.323 0.657 8.967 1.00 95.50 88 GLN A N 1
ATOM 669 C CA . GLN A 1 88 ? 4.562 1.974 9.565 1.00 95.50 88 GLN A CA 1
ATOM 670 C C . GLN A 1 88 ? 3.268 2.639 10.053 1.00 95.50 88 GLN A C 1
ATOM 672 O O . GLN A 1 88 ? 3.261 3.232 11.129 1.00 95.50 88 GLN A O 1
ATOM 677 N N . ILE A 1 89 ? 2.159 2.527 9.313 1.00 95.19 89 ILE A N 1
ATOM 678 C CA . ILE A 1 89 ? 0.856 3.058 9.756 1.00 95.19 89 ILE A CA 1
ATOM 679 C C . ILE A 1 89 ? 0.392 2.359 11.043 1.00 95.19 89 ILE A C 1
ATOM 681 O O . ILE A 1 89 ? -0.178 3.012 11.917 1.00 95.19 89 ILE A O 1
ATOM 685 N N . ALA A 1 90 ? 0.630 1.050 11.163 1.00 91.81 90 ALA A N 1
ATOM 686 C CA . ALA A 1 90 ? 0.242 0.262 12.332 1.00 91.81 90 ALA A CA 1
ATOM 687 C C . ALA A 1 90 ? 1.072 0.572 13.595 1.00 91.81 90 ALA A C 1
ATOM 689 O O . ALA A 1 90 ? 0.635 0.246 14.694 1.00 91.81 90 ALA A O 1
ATOM 690 N N . GLN A 1 91 ? 2.264 1.162 13.442 1.00 86.88 91 GLN A N 1
ATOM 691 C CA . GLN A 1 91 ? 3.170 1.516 14.545 1.00 86.88 91 GLN A CA 1
ATOM 692 C C . GLN A 1 91 ? 3.046 2.975 15.010 1.00 86.88 91 GLN A C 1
ATOM 694 O O . GLN A 1 91 ? 3.483 3.282 16.119 1.00 86.88 91 GLN A O 1
ATOM 699 N N . ASN A 1 92 ? 2.503 3.857 14.164 1.00 72.19 92 ASN A N 1
ATOM 700 C CA . ASN A 1 92 ? 2.123 5.225 14.541 1.00 72.19 92 ASN A CA 1
ATOM 701 C C . ASN A 1 92 ? 0.788 5.233 15.281 1.00 72.19 92 ASN A C 1
ATOM 703 O O . ASN A 1 92 ? 0.529 6.198 16.023 1.00 72.19 92 ASN A O 1
#

Nearest PDB structures (foldseek):
  3wqu-assembly2_B  TM=6.307E-01  e=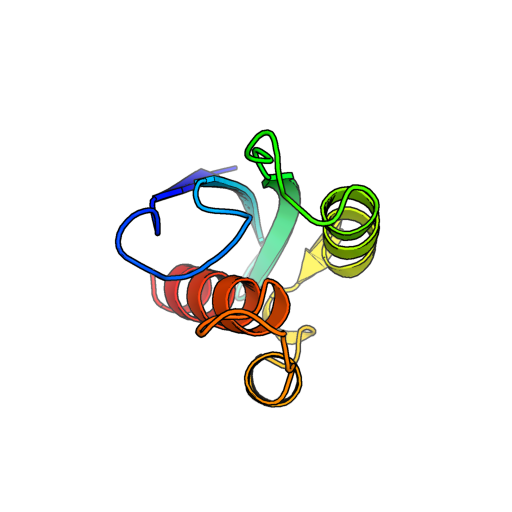2.517E+00  Staphylococcus aureus subsp. aureus MRSA252
  2la7-assembly1_A  TM=5.131E-01  e=1.812E+00  Paraburkholderia xenovorans LB400
  4a2b-assembly1_A  TM=4.845E-01  e=1.935E+00  Thermotoga maritima
  3wt0-assembly3_C  TM=4.513E-01  e=1.935E+00  Staphylococcus aureus subsp. aureus MW2
  1e4f-assembly1_T  TM=4.807E-01  e=4.855E+00  Thermotoga maritima

Sequence (92 aa):
MEIIQFDVSHEDTCMPNWTFEVEEIASDKIIRNVAIQQVRRGCPGHPKTISALVKDRPLSTISTEDLAQATCIRGKSCGMVLGECISQIAQN

Mean predicted aligned error: 3.56 Å

Secondary structure (DSSP, 8-state):
-EEEEEE-TTSS-S--EEEEEEEEETTEEEEEEEEEE--TTS-TTHHHHHHHHHTTEEGGGS-HHHHHT---SSSS-HHHHHHHHHHHHHH-

Solvent-accessible surface area (backbone atoms only — not comparable to full-atom values): 5258 Å² total; per-residue (Å²): 121,47,80,50,75,46,80,45,68,91,48,53,48,49,61,31,38,40,38,36,36,34,35,80,53,96,93,47,42,28,30,64,36,58,50,62,49,71,48,102,84,32,72,85,63,51,55,62,53,52,29,66,73,42,44,74,31,50,54,92,76,55,65,42,70,65,21,58,69,40,79,52,102,44,88,38,19,72,41,30,52,49,24,52,52,52,54,53,62,75,72,106

Radius of gyration: 12.47 Å; Cα contacts (8 Å, |Δi|>4): 157; chains: 1; 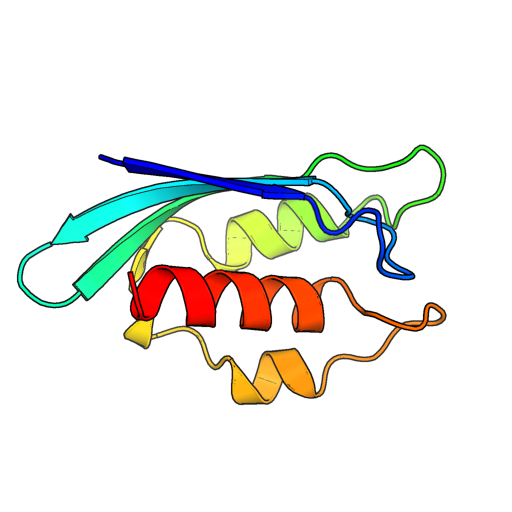bounding box: 27×23×35 Å